Protein AF-A0A2T2VRP1-F1 (afdb_monomer_lite)

Secondary structure (DSSP, 8-state):
-HHHHHHHHHHTPPP-GGGS-HHHHHHHHHHHH--SHHHHHHHHHHHHHHHHHTHHHHHTT-SS--GGG--TTHHHHHHHHHTT--GGGHHHHHHHHHHHHHHHHHHH--

pLDDT: mean 93.07, std 5.81, range [59.25, 98.25]

Structure (mmCIF, N/CA/C/O backbone):
data_AF-A0A2T2VRP1-F1
#
_entry.id   AF-A0A2T2VRP1-F1
#
loop_
_atom_site.group_PDB
_atom_site.id
_atom_site.type_symbol
_atom_site.label_atom_id
_atom_site.label_alt_id
_atom_site.labe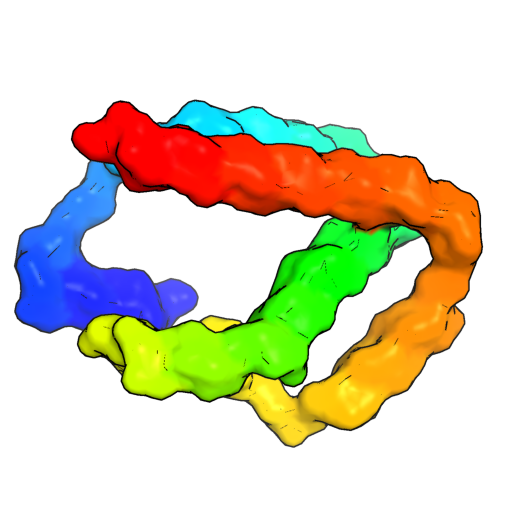l_comp_id
_atom_site.label_asym_id
_atom_site.label_entity_id
_atom_site.label_seq_id
_atom_site.pdbx_PDB_ins_code
_atom_site.Cartn_x
_atom_site.Cartn_y
_atom_site.Cartn_z
_atom_site.occupancy
_atom_site.B_iso_or_equiv
_atom_site.auth_seq_id
_atom_site.auth_comp_id
_atom_site.auth_asym_id
_atom_site.auth_atom_id
_atom_site.pdbx_PDB_model_num
ATOM 1 N N . HIS A 1 1 ? -14.165 -3.386 1.432 1.00 62.41 1 HIS A N 1
ATOM 2 C CA . HIS A 1 1 ? -15.330 -2.712 2.052 1.00 62.41 1 HIS A CA 1
ATOM 3 C C . HIS A 1 1 ? -15.927 -3.536 3.193 1.00 62.41 1 HIS A C 1
ATOM 5 O O . HIS A 1 1 ? -16.284 -2.929 4.189 1.00 62.41 1 HIS A O 1
ATOM 11 N N . ALA A 1 2 ? -15.973 -4.876 3.088 1.00 88.06 2 ALA A N 1
ATOM 12 C CA . ALA A 1 2 ? -16.477 -5.760 4.148 1.00 88.06 2 ALA A CA 1
ATOM 13 C C . ALA A 1 2 ? -15.807 -5.537 5.520 1.00 88.06 2 ALA A C 1
ATOM 15 O O . ALA A 1 2 ? -16.524 -5.249 6.468 1.00 88.06 2 ALA A O 1
ATOM 16 N N . ASP A 1 3 ? -14.468 -5.544 5.595 1.00 91.50 3 ASP A N 1
ATOM 17 C CA . ASP A 1 3 ? -13.741 -5.346 6.867 1.00 91.50 3 ASP A CA 1
ATOM 18 C C . ASP A 1 3 ? -14.100 -4.029 7.569 1.00 91.50 3 ASP A C 1
ATOM 20 O O . ASP A 1 3 ? -14.317 -3.987 8.771 1.00 91.50 3 ASP A O 1
ATOM 24 N N . MET A 1 4 ? -14.202 -2.929 6.818 1.00 90.19 4 MET A N 1
ATOM 25 C CA . MET A 1 4 ? -14.529 -1.633 7.419 1.00 90.19 4 MET A CA 1
ATOM 26 C C . MET A 1 4 ? -15.975 -1.588 7.930 1.00 90.19 4 MET A C 1
ATOM 28 O O . MET A 1 4 ? -16.217 -1.050 9.003 1.00 90.19 4 MET A O 1
ATOM 32 N N . ILE A 1 5 ? -16.930 -2.166 7.185 1.00 92.50 5 ILE A N 1
ATOM 33 C CA . ILE A 1 5 ? -18.334 -2.256 7.627 1.00 92.50 5 ILE A CA 1
ATOM 34 C C . ILE A 1 5 ? -18.448 -3.104 8.897 1.00 92.50 5 ILE A C 1
ATOM 36 O O . ILE A 1 5 ? -19.191 -2.748 9.809 1.00 92.50 5 ILE A O 1
ATOM 40 N N . GLU A 1 6 ? -17.734 -4.228 8.948 1.00 94.62 6 GLU A N 1
ATOM 41 C CA . GLU A 1 6 ? -17.687 -5.100 10.121 1.00 94.62 6 GLU A CA 1
ATOM 42 C C . GLU A 1 6 ? -17.227 -4.321 11.355 1.00 94.62 6 GLU A C 1
ATOM 44 O O . GLU A 1 6 ? -17.942 -4.294 12.355 1.00 94.62 6 GLU A O 1
ATOM 49 N N . LEU A 1 7 ? -16.100 -3.609 11.250 1.00 92.62 7 LEU A N 1
ATOM 50 C CA . LEU A 1 7 ? -15.560 -2.817 12.354 1.00 92.62 7 LEU A CA 1
ATOM 51 C C . LEU A 1 7 ? -16.500 -1.678 12.776 1.00 92.62 7 LEU A C 1
ATOM 53 O O . LEU A 1 7 ? -16.660 -1.414 13.966 1.00 92.62 7 LEU A O 1
ATOM 57 N N . GLU A 1 8 ? -17.155 -1.010 11.827 1.00 93.06 8 GLU A N 1
ATOM 58 C CA . GLU A 1 8 ? -18.153 0.024 12.133 1.00 93.06 8 GLU A CA 1
ATOM 59 C C . GLU A 1 8 ? -19.317 -0.516 12.949 1.00 93.06 8 GLU A C 1
ATOM 61 O O . GLU A 1 8 ? -19.711 0.092 13.944 1.00 93.06 8 GLU A O 1
ATOM 66 N N . HIS A 1 9 ? -19.857 -1.663 12.544 1.00 93.69 9 HIS A N 1
ATOM 67 C CA . HIS A 1 9 ? -20.982 -2.273 13.232 1.00 93.69 9 HIS A CA 1
ATOM 68 C C . HIS A 1 9 ? -20.578 -2.835 14.601 1.00 93.69 9 HIS A C 1
ATOM 70 O O . HIS A 1 9 ? -21.291 -2.627 15.580 1.00 93.69 9 HIS A O 1
ATOM 76 N N . GLU A 1 10 ? -19.448 -3.538 14.682 1.00 94.81 10 GLU A N 1
ATOM 77 C CA . GLU A 1 10 ? -18.993 -4.200 15.907 1.00 94.81 10 GLU A CA 1
ATOM 78 C C . GLU A 1 10 ? -18.577 -3.203 16.993 1.00 94.81 10 GLU A C 1
ATOM 80 O O . GLU A 1 10 ? -18.925 -3.379 18.161 1.00 94.81 10 GLU A O 1
ATOM 85 N N . TYR A 1 11 ? -17.890 -2.125 16.609 1.00 93.31 11 TYR A N 1
ATOM 86 C CA . TYR A 1 11 ? -17.335 -1.152 17.551 1.00 93.31 11 TYR A CA 1
ATOM 87 C C . TYR A 1 11 ? -18.117 0.168 17.599 1.00 93.31 11 TYR A C 1
ATOM 89 O O . TYR A 1 11 ? -17.721 1.092 18.308 1.00 93.31 11 TYR A O 1
ATOM 97 N N . GLY A 1 12 ? -19.227 0.282 16.860 1.00 92.88 12 GLY A N 1
ATOM 98 C CA . GLY A 1 12 ? -20.031 1.506 16.793 1.00 92.88 12 GLY A CA 1
ATOM 99 C C . GLY A 1 12 ? -19.266 2.698 16.209 1.00 92.88 12 GLY A C 1
ATOM 100 O O . GLY A 1 12 ? -19.540 3.844 16.571 1.00 92.88 12 GLY A O 1
ATOM 101 N N . ILE A 1 13 ? -18.282 2.439 15.343 1.00 90.50 13 ILE A N 1
ATOM 102 C CA . ILE A 1 13 ? -17.448 3.479 14.735 1.00 90.50 13 ILE A CA 1
ATOM 103 C C . ILE A 1 13 ? -18.274 4.207 13.679 1.00 90.50 13 ILE A C 1
ATOM 105 O O . ILE A 1 13 ? -18.907 3.595 12.820 1.00 90.50 13 ILE A O 1
ATOM 109 N N . ARG A 1 14 ? -18.233 5.538 13.709 1.00 89.12 14 ARG A N 1
ATOM 110 C CA . ARG A 1 14 ? -18.776 6.377 12.644 1.00 89.12 14 ARG A CA 1
ATOM 111 C C . ARG A 1 14 ? -17.621 6.907 11.808 1.00 89.12 14 ARG A C 1
ATOM 113 O O . ARG A 1 14 ? -16.749 7.582 12.345 1.00 89.12 14 ARG A O 1
ATOM 120 N N . ARG A 1 15 ? -17.633 6.634 10.500 1.00 82.69 15 ARG A N 1
ATOM 121 C CA . ARG A 1 15 ? -16.661 7.247 9.588 1.00 82.69 15 ARG A CA 1
ATOM 122 C C . ARG A 1 15 ? -16.847 8.757 9.555 1.00 82.69 15 ARG A C 1
ATOM 124 O O . ARG A 1 15 ? -17.964 9.244 9.374 1.00 82.69 15 ARG A O 1
ATOM 131 N N . ASP A 1 16 ? -15.735 9.456 9.673 1.00 85.00 16 ASP A N 1
ATOM 132 C CA . ASP A 1 16 ? -15.641 10.899 9.549 1.00 85.00 16 ASP A CA 1
ATOM 133 C C . ASP A 1 16 ? -14.335 11.206 8.811 1.00 85.00 16 ASP A C 1
ATOM 135 O O . ASP A 1 16 ? -13.289 10.647 9.138 1.00 85.00 16 ASP A O 1
ATOM 139 N N . GLU A 1 17 ? -14.402 12.048 7.783 1.00 82.31 17 GLU A N 1
ATOM 140 C CA . GLU A 1 17 ? -13.231 12.441 6.993 1.00 82.31 17 GLU A CA 1
ATOM 141 C C . GLU A 1 17 ? -12.196 13.195 7.836 1.00 82.31 17 GLU A C 1
ATOM 143 O O . GLU A 1 17 ? -11.011 13.152 7.521 1.00 82.31 17 GLU A O 1
ATOM 148 N N . SER A 1 18 ? -12.613 13.817 8.945 1.00 84.88 18 SER A N 1
ATOM 149 C CA . SER A 1 18 ? -11.700 14.452 9.902 1.00 84.88 18 SER A CA 1
ATOM 150 C C . SER A 1 18 ? -10.809 13.466 10.664 1.00 84.88 18 SER A C 1
ATOM 152 O O . SER A 1 18 ? -9.826 13.898 11.257 1.00 84.88 18 SER A O 1
ATOM 154 N N . LEU A 1 19 ? -11.114 12.163 10.625 1.00 85.12 19 LEU A N 1
ATOM 155 C CA . LEU A 1 19 ? -10.280 11.097 11.197 1.00 85.12 19 LEU A CA 1
ATOM 156 C C . LEU A 1 19 ? -9.197 10.605 10.225 1.00 85.12 19 LEU A C 1
ATOM 158 O O . LEU A 1 19 ? -8.447 9.691 10.555 1.00 85.12 19 LEU A O 1
ATOM 162 N N . LEU A 1 20 ? -9.148 11.127 8.995 1.00 90.06 20 LEU A N 1
ATOM 163 C CA . LEU A 1 20 ? -8.124 10.743 8.032 1.00 90.06 20 LEU A CA 1
ATOM 164 C C . LEU A 1 20 ? -6.876 11.601 8.225 1.00 90.06 20 LEU A C 1
ATOM 166 O O . LEU A 1 20 ? -6.924 12.826 8.110 1.00 90.06 20 LEU A O 1
ATOM 170 N N . CYS A 1 21 ? -5.737 10.941 8.427 1.00 94.44 21 CYS A N 1
ATOM 171 C CA . CYS A 1 21 ? -4.438 11.597 8.418 1.00 94.44 21 CYS A CA 1
ATOM 172 C C . CYS A 1 21 ? -4.221 12.330 7.080 1.00 94.44 21 CYS A C 1
ATOM 174 O O . CYS A 1 21 ? -4.570 11.814 6.010 1.00 94.44 21 CYS A O 1
ATOM 176 N N . LYS A 1 22 ? -3.600 13.514 7.115 1.00 95.31 22 LYS A N 1
ATOM 177 C CA . LYS A 1 22 ? -3.379 14.357 5.928 1.00 95.31 22 LYS A CA 1
ATOM 178 C C . LYS A 1 22 ? -2.660 13.594 4.812 1.00 95.31 22 LYS A C 1
ATOM 180 O O . LYS A 1 22 ? -3.017 13.727 3.639 1.00 95.31 22 LYS A O 1
ATOM 185 N N . VAL A 1 23 ? -1.691 12.754 5.171 1.00 97.50 23 VAL A N 1
ATOM 186 C CA . VAL A 1 23 ? -0.930 11.935 4.220 1.00 97.50 23 VAL A CA 1
ATOM 187 C C . VAL A 1 23 ? -1.802 10.986 3.392 1.00 97.50 23 VAL A C 1
ATOM 189 O O . VAL A 1 23 ? -1.410 10.624 2.286 1.00 97.50 23 VAL A O 1
ATOM 192 N N . VAL A 1 24 ? -2.996 10.607 3.862 1.00 96.00 24 VAL A N 1
ATOM 193 C CA . VAL A 1 24 ? -3.941 9.801 3.070 1.00 96.00 24 VAL A CA 1
ATOM 194 C C . VAL A 1 24 ? -4.398 10.573 1.830 1.00 96.00 24 VAL A C 1
ATOM 196 O O . VAL A 1 24 ? -4.392 10.011 0.732 1.00 96.00 24 VAL A O 1
ATOM 199 N N . SER A 1 25 ? -4.742 11.857 1.983 1.00 95.94 25 SER A N 1
ATOM 200 C CA . SER A 1 25 ? -5.093 12.724 0.850 1.00 95.94 25 SER A CA 1
ATOM 201 C C . SER A 1 25 ? -3.881 12.953 -0.044 1.00 95.94 25 SER A C 1
ATOM 203 O O . SER A 1 25 ? -3.970 12.727 -1.246 1.00 95.94 25 SER A O 1
ATOM 205 N N . ASP A 1 26 ? -2.732 13.303 0.544 1.00 97.81 26 ASP A N 1
ATOM 206 C CA . ASP A 1 26 ? -1.509 13.585 -0.217 1.00 97.81 26 ASP A CA 1
ATOM 207 C C . ASP A 1 26 ? -1.077 12.378 -1.067 1.00 97.81 26 ASP A C 1
ATOM 209 O O . ASP A 1 26 ? -0.671 12.528 -2.219 1.00 97.81 26 ASP A O 1
ATOM 213 N N . TYR A 1 27 ? -1.181 11.167 -0.513 1.00 98.19 27 TYR A N 1
ATOM 214 C CA . TYR A 1 27 ? -0.852 9.938 -1.226 1.00 98.19 27 TYR A CA 1
ATOM 215 C C . TYR A 1 27 ? -1.859 9.625 -2.335 1.00 98.19 27 TYR A C 1
ATOM 217 O O . TYR A 1 27 ? -1.468 9.204 -3.424 1.00 98.19 27 TYR A O 1
ATOM 225 N N . THR A 1 28 ? -3.149 9.850 -2.074 1.00 97.00 28 THR A N 1
ATOM 226 C CA . THR A 1 28 ? -4.204 9.654 -3.074 1.00 97.00 28 THR A CA 1
ATOM 227 C C . THR A 1 28 ? -4.000 10.601 -4.251 1.00 97.00 28 THR A C 1
ATOM 229 O O . THR A 1 28 ? -3.960 10.146 -5.391 1.00 97.00 28 THR A O 1
ATOM 232 N N . ASP A 1 29 ? -3.786 11.890 -3.985 1.00 97.88 29 ASP A N 1
ATOM 233 C CA . ASP A 1 29 ? -3.537 12.900 -5.016 1.00 97.88 29 ASP A CA 1
ATOM 234 C C . ASP A 1 29 ? -2.292 12.567 -5.843 1.00 97.88 29 ASP A C 1
ATOM 236 O O . ASP A 1 29 ? -2.312 12.679 -7.067 1.00 97.88 29 ASP A O 1
ATOM 240 N N . TYR A 1 30 ? -1.228 12.102 -5.184 1.00 98.00 30 TYR A N 1
ATOM 241 C CA . TYR A 1 30 ? 0.007 11.694 -5.844 1.00 98.00 30 TYR A CA 1
ATOM 242 C C . TYR A 1 30 ? -0.210 10.508 -6.799 1.00 98.00 30 TYR A C 1
ATOM 244 O O . TYR A 1 30 ? 0.166 10.581 -7.967 1.00 98.00 30 TYR A O 1
ATOM 252 N N . VAL A 1 31 ? -0.887 9.444 -6.350 1.00 97.44 31 VAL A N 1
ATOM 253 C CA . VAL A 1 31 ? -1.194 8.276 -7.200 1.00 97.44 31 VAL A CA 1
ATOM 254 C C . VAL A 1 31 ? -2.127 8.648 -8.356 1.00 97.44 31 VAL A C 1
ATOM 256 O O . VAL A 1 31 ? -1.968 8.141 -9.462 1.00 97.44 31 VAL A O 1
ATOM 259 N N . MET A 1 32 ? -3.082 9.553 -8.134 1.00 97.56 32 MET A N 1
ATOM 260 C CA . MET A 1 32 ? -4.014 10.008 -9.173 1.00 97.56 32 MET A CA 1
ATOM 261 C C . MET A 1 32 ? -3.346 10.845 -10.276 1.00 97.56 32 MET A C 1
ATOM 263 O O . MET A 1 32 ? -3.949 11.037 -11.332 1.00 97.56 32 MET A O 1
ATOM 267 N N . GLN A 1 33 ? -2.127 11.343 -10.052 1.00 97.06 33 GLN A N 1
ATOM 268 C CA . GLN A 1 33 ? -1.353 12.099 -11.041 1.00 97.06 33 GLN A CA 1
ATOM 269 C C . GLN A 1 33 ? -0.412 11.224 -11.884 1.00 97.06 33 GLN A C 1
ATOM 271 O O . GLN A 1 33 ? 0.010 11.680 -12.948 1.00 97.06 33 GLN A O 1
ATOM 276 N N . MET A 1 34 ? -0.128 9.985 -11.465 1.00 96.94 34 MET A N 1
ATOM 277 C CA . MET A 1 34 ? 0.724 9.043 -12.206 1.00 96.94 34 MET A CA 1
ATOM 278 C C . MET A 1 34 ? 0.180 8.759 -13.604 1.00 96.94 34 MET A C 1
ATOM 280 O O . MET A 1 34 ? -1.034 8.702 -13.820 1.00 96.94 34 MET A O 1
ATOM 284 N N . GLN A 1 35 ? 1.086 8.553 -14.553 1.00 95.88 35 GLN A N 1
ATOM 285 C CA . GLN A 1 35 ? 0.756 8.300 -15.957 1.00 95.88 35 GLN A CA 1
ATOM 286 C C . GLN A 1 35 ? 1.414 7.021 -16.473 1.00 95.88 35 GLN A C 1
ATOM 288 O O . GLN A 1 35 ? 0.844 6.341 -17.332 1.00 95.88 35 GLN A O 1
ATOM 293 N N . ASP A 1 36 ? 2.581 6.674 -15.935 1.00 96.00 36 ASP A N 1
ATOM 294 C CA . ASP A 1 36 ? 3.395 5.582 -16.433 1.00 96.00 36 ASP A CA 1
ATOM 295 C C . ASP A 1 36 ? 3.104 4.283 -15.681 1.00 96.00 36 ASP A C 1
ATOM 297 O O . ASP A 1 36 ? 2.859 4.230 -14.472 1.00 96.00 36 ASP A O 1
ATOM 301 N N . LYS A 1 37 ? 3.139 3.173 -16.417 1.00 95.06 37 LYS A N 1
ATOM 302 C CA . LYS A 1 37 ? 2.838 1.842 -15.880 1.00 95.06 37 LYS A CA 1
ATOM 303 C C . LYS A 1 37 ? 3.806 1.460 -14.755 1.00 95.06 37 LYS A C 1
ATOM 305 O O . LYS A 1 37 ? 3.413 0.797 -13.795 1.00 95.06 37 LYS A O 1
ATOM 310 N N . GLU A 1 38 ? 5.065 1.842 -14.902 1.00 96.00 38 GLU A N 1
ATOM 311 C CA . GLU A 1 38 ? 6.161 1.601 -13.973 1.00 96.00 38 GLU A CA 1
ATOM 312 C C . GLU A 1 38 ? 5.915 2.304 -12.631 1.00 96.00 38 GLU A C 1
ATOM 314 O O . GLU A 1 38 ? 6.220 1.734 -11.580 1.00 96.00 38 GLU A O 1
ATOM 319 N N . GLU A 1 39 ? 5.276 3.478 -12.634 1.00 96.44 39 GLU A N 1
ATOM 320 C CA . GLU A 1 39 ? 4.889 4.172 -11.403 1.00 96.44 39 GLU A CA 1
ATOM 321 C C . GLU A 1 39 ? 3.869 3.329 -10.630 1.00 96.44 39 GLU A C 1
ATOM 323 O O . GLU A 1 39 ? 4.112 2.907 -9.497 1.00 96.44 39 GLU A O 1
ATOM 328 N N . PHE A 1 40 ? 2.774 2.936 -11.284 1.00 96.75 40 PHE A N 1
ATOM 329 C CA . PHE A 1 40 ? 1.745 2.103 -10.657 1.00 96.75 40 PHE A CA 1
ATOM 330 C C . PHE A 1 40 ? 2.281 0.749 -10.180 1.00 96.75 40 PHE A C 1
ATOM 332 O O . PHE A 1 40 ? 1.936 0.288 -9.086 1.00 96.75 40 PHE A O 1
ATOM 339 N N . LEU A 1 41 ? 3.140 0.098 -10.971 1.00 96.94 41 LEU A N 1
ATOM 340 C CA . LEU A 1 41 ? 3.741 -1.181 -10.593 1.00 96.94 41 LEU A CA 1
ATOM 341 C C . LEU A 1 41 ? 4.607 -1.063 -9.334 1.00 96.94 41 LEU A C 1
ATOM 343 O O . LEU A 1 41 ? 4.614 -1.993 -8.524 1.00 96.94 41 LEU A O 1
ATOM 347 N N . SER A 1 42 ? 5.283 0.070 -9.133 1.00 97.50 42 SER A N 1
ATOM 348 C CA . SER A 1 42 ? 6.098 0.327 -7.940 1.00 97.50 42 SER A CA 1
ATOM 349 C C . SER A 1 42 ? 5.237 0.348 -6.677 1.00 97.50 42 SER A C 1
ATOM 351 O O . SER A 1 42 ? 5.569 -0.286 -5.673 1.00 97.50 42 SER A O 1
ATOM 353 N N . HIS A 1 43 ? 4.071 0.988 -6.747 1.00 97.56 43 HIS A N 1
ATOM 354 C CA . HIS A 1 43 ? 3.129 1.085 -5.631 1.00 97.56 43 HIS A CA 1
ATOM 355 C C . HIS A 1 43 ? 2.411 -0.241 -5.361 1.00 97.56 43 HIS A C 1
ATOM 357 O O . HIS A 1 43 ? 2.279 -0.653 -4.206 1.00 97.56 43 HIS A O 1
ATOM 363 N N . ILE A 1 44 ? 2.013 -0.959 -6.417 1.00 95.81 44 ILE A N 1
ATOM 364 C CA . ILE A 1 44 ? 1.472 -2.324 -6.321 1.00 95.81 44 ILE A CA 1
ATOM 365 C C . ILE A 1 44 ? 2.479 -3.241 -5.628 1.00 95.81 44 ILE A C 1
ATOM 367 O O . ILE A 1 44 ? 2.100 -3.997 -4.731 1.00 95.81 44 ILE A O 1
ATOM 371 N N . TYR A 1 45 ? 3.754 -3.164 -6.018 1.00 95.38 45 TYR A N 1
ATOM 372 C CA . TYR A 1 45 ? 4.817 -3.933 -5.388 1.00 95.38 45 TYR A CA 1
ATOM 373 C C . TYR A 1 45 ? 4.909 -3.612 -3.896 1.00 95.38 45 TYR A C 1
ATOM 375 O O . TYR A 1 45 ? 4.712 -4.513 -3.085 1.00 95.38 45 TYR A O 1
ATOM 383 N N . VAL A 1 46 ? 5.135 -2.351 -3.518 1.00 95.06 46 VAL A N 1
ATOM 384 C CA . VAL A 1 46 ? 5.341 -1.969 -2.111 1.00 95.06 46 VAL A CA 1
ATOM 385 C C . VAL A 1 46 ? 4.137 -2.333 -1.237 1.00 95.06 46 VAL A C 1
ATOM 387 O O . VAL A 1 46 ? 4.305 -2.977 -0.200 1.00 95.06 46 VAL A O 1
ATOM 390 N N . ARG A 1 47 ? 2.916 -1.975 -1.657 1.00 94.62 47 ARG A N 1
ATOM 391 C CA . ARG A 1 47 ? 1.697 -2.189 -0.860 1.00 94.62 47 ARG A CA 1
ATOM 392 C C . ARG A 1 47 ? 1.341 -3.671 -0.766 1.00 94.62 47 ARG A C 1
ATOM 394 O O . ARG A 1 47 ? 1.323 -4.235 0.327 1.00 94.62 47 ARG A O 1
ATOM 401 N N . HIS A 1 48 ? 1.137 -4.331 -1.903 1.00 93.62 48 HIS A N 1
ATOM 402 C CA . HIS A 1 48 ? 0.600 -5.690 -1.903 1.00 93.62 48 HIS A CA 1
ATOM 403 C C . HIS A 1 48 ? 1.635 -6.751 -1.541 1.00 93.62 48 HIS A C 1
ATOM 405 O O . HIS A 1 48 ? 1.265 -7.804 -1.022 1.00 93.62 48 HIS A O 1
ATOM 411 N N . PHE A 1 49 ? 2.937 -6.510 -1.743 1.00 93.25 49 PHE A N 1
ATOM 412 C CA . PHE A 1 49 ? 3.936 -7.423 -1.179 1.00 93.25 49 PHE A CA 1
ATOM 413 C C . PHE A 1 49 ? 3.976 -7.294 0.338 1.00 93.25 49 PHE A C 1
ATOM 415 O O . PHE A 1 49 ? 4.107 -8.320 1.004 1.00 93.25 49 PHE A O 1
ATOM 422 N N . GLY A 1 50 ? 3.799 -6.088 0.884 1.00 91.00 50 GLY A N 1
ATOM 423 C CA . GLY A 1 50 ? 3.586 -5.885 2.316 1.00 91.00 50 GLY A CA 1
ATOM 424 C C . GLY A 1 50 ? 2.426 -6.733 2.839 1.00 91.00 50 GLY A C 1
ATOM 425 O O . GLY A 1 50 ? 2.622 -7.550 3.742 1.00 91.00 50 GLY A O 1
ATOM 426 N N . ASP A 1 51 ? 1.258 -6.640 2.203 1.00 92.75 51 ASP A N 1
ATOM 427 C CA . ASP A 1 51 ? 0.066 -7.415 2.575 1.00 92.75 51 ASP A CA 1
ATOM 428 C C . ASP A 1 51 ? 0.305 -8.932 2.468 1.00 92.75 51 ASP A C 1
ATOM 430 O O . ASP A 1 51 ? -0.000 -9.698 3.382 1.00 92.75 51 ASP A O 1
ATOM 434 N N . MET A 1 52 ? 0.937 -9.392 1.388 1.00 93.25 52 MET A N 1
ATOM 435 C CA . MET A 1 52 ? 1.185 -10.818 1.159 1.00 93.25 52 MET A CA 1
ATOM 436 C C . MET A 1 52 ? 2.355 -11.412 1.968 1.00 93.25 52 MET A C 1
ATOM 438 O O . MET A 1 52 ? 2.544 -12.634 1.953 1.00 93.25 52 MET A O 1
ATOM 442 N N . TYR A 1 53 ? 3.217 -10.604 2.591 1.00 88.12 53 TYR A N 1
ATOM 443 C CA . TYR A 1 53 ? 4.322 -11.081 3.440 1.00 88.12 53 TYR A CA 1
ATOM 444 C C . TYR A 1 53 ? 4.063 -10.817 4.923 1.00 88.12 53 TYR A C 1
ATOM 446 O O . TYR A 1 53 ? 4.125 -11.744 5.729 1.00 88.12 53 TYR A O 1
ATOM 454 N N . GLY A 1 54 ? 3.778 -9.567 5.280 1.00 84.12 54 GLY A N 1
ATOM 455 C CA . GLY A 1 54 ? 3.525 -9.135 6.652 1.00 84.12 54 GLY A CA 1
ATOM 456 C C . GLY A 1 54 ? 2.055 -9.216 7.058 1.00 84.12 54 GLY A C 1
ATOM 457 O O . GLY A 1 54 ? 1.764 -9.401 8.241 1.00 84.12 54 GLY A O 1
ATOM 458 N N . GLY A 1 55 ? 1.123 -9.153 6.102 1.00 86.56 55 GLY A N 1
ATOM 459 C CA . GLY A 1 55 ? -0.313 -9.121 6.391 1.00 86.56 55 GLY A CA 1
ATOM 460 C C . GLY A 1 55 ? -0.816 -10.346 7.149 1.00 86.56 55 GLY A C 1
ATOM 461 O O . GLY A 1 55 ? -1.678 -10.210 8.001 1.00 86.56 55 GLY A O 1
ATOM 462 N N . GLN A 1 56 ? -0.205 -11.523 6.982 1.00 84.56 56 GLN A N 1
ATOM 463 C CA . GLN A 1 56 ? -0.566 -12.716 7.769 1.00 84.56 56 GLN A CA 1
ATOM 464 C C . GLN A 1 56 ? -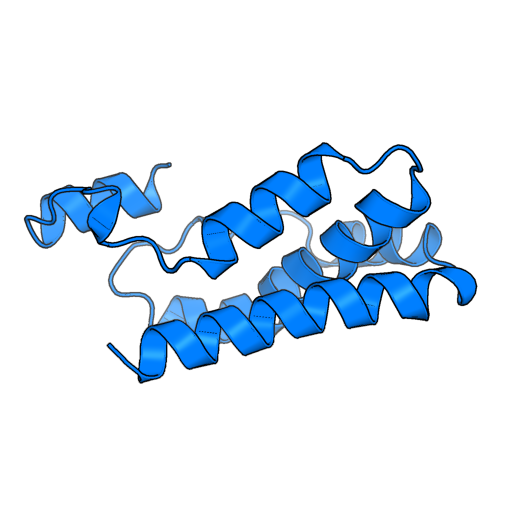0.225 -12.594 9.264 1.00 84.56 56 GLN A C 1
ATOM 466 O O . GLN A 1 56 ? -0.860 -13.229 10.106 1.00 84.56 56 GLN A O 1
ATOM 471 N N . ILE A 1 57 ? 0.774 -11.779 9.616 1.00 88.81 57 ILE A N 1
ATOM 472 C CA . ILE A 1 57 ? 1.091 -11.459 11.014 1.00 88.81 57 ILE A CA 1
ATOM 473 C C . ILE A 1 57 ? 0.084 -10.434 11.542 1.00 88.81 57 ILE A C 1
ATOM 475 O O . ILE A 1 57 ? -0.421 -10.600 12.653 1.00 88.81 57 ILE A O 1
ATOM 479 N N . ILE A 1 58 ? -0.234 -9.413 10.740 1.00 89.75 58 ILE A N 1
ATOM 480 C CA . ILE A 1 58 ? -1.180 -8.348 11.103 1.00 89.75 58 ILE A CA 1
ATOM 481 C C . ILE A 1 58 ? -2.598 -8.907 11.257 1.00 89.75 58 ILE A C 1
ATOM 483 O O . ILE A 1 58 ? -3.251 -8.622 12.255 1.00 89.75 58 ILE A O 1
ATOM 487 N N . ARG A 1 59 ? -3.038 -9.786 10.349 1.00 90.69 59 ARG A N 1
ATOM 488 C CA . ARG A 1 59 ? -4.344 -10.464 10.364 1.00 90.69 59 ARG A CA 1
ATOM 489 C C . ARG A 1 59 ? -4.649 -11.107 11.715 1.00 90.69 59 ARG A C 1
ATOM 491 O O . ARG A 1 59 ? -5.760 -10.991 12.205 1.00 90.69 59 ARG A O 1
ATOM 498 N N . LYS A 1 60 ? -3.658 -11.731 12.361 1.00 90.06 60 LYS A N 1
ATOM 499 C CA . LYS A 1 60 ? -3.826 -12.374 13.681 1.00 90.06 60 LYS A CA 1
ATOM 500 C C . LYS A 1 60 ? -4.123 -11.396 14.820 1.00 90.06 60 LYS A C 1
ATOM 502 O O . LYS A 1 60 ? -4.500 -11.833 15.901 1.00 90.06 60 LYS A O 1
ATOM 507 N N . ARG A 1 61 ? -3.862 -10.108 14.609 1.00 91.88 61 ARG A N 1
ATOM 508 C CA . ARG A 1 61 ? -4.075 -9.018 15.568 1.00 91.88 61 ARG A CA 1
ATOM 509 C C . ARG A 1 61 ? -5.142 -8.034 15.088 1.00 91.88 61 ARG A C 1
ATOM 511 O O . ARG A 1 61 ? -5.361 -7.032 15.758 1.00 91.88 61 ARG A O 1
ATOM 518 N N . ASN A 1 62 ? -5.757 -8.290 13.933 1.00 91.31 62 ASN A N 1
ATOM 519 C CA . ASN A 1 62 ? -6.819 -7.450 13.411 1.00 91.31 62 ASN A CA 1
ATOM 520 C C . ASN A 1 62 ? -8.074 -7.659 14.283 1.00 91.31 62 ASN A C 1
ATOM 522 O O . ASN A 1 62 ? -8.420 -8.813 14.539 1.00 91.31 62 ASN A O 1
ATOM 526 N N . PRO A 1 63 ? -8.723 -6.587 14.772 1.00 92.12 63 PRO A N 1
ATOM 527 C CA . PRO A 1 63 ? -9.958 -6.695 15.548 1.00 92.12 63 PRO A CA 1
ATOM 528 C C . PRO A 1 63 ? -11.162 -7.224 14.753 1.00 92.12 63 PRO A C 1
ATOM 530 O O . PRO A 1 63 ? -12.145 -7.597 15.381 1.00 92.12 63 PRO A O 1
ATOM 533 N N . GLY A 1 64 ? -11.091 -7.257 13.417 1.00 92.56 64 GLY A N 1
ATOM 534 C CA . GLY A 1 64 ? -12.120 -7.828 12.542 1.00 92.56 64 GLY A CA 1
ATOM 535 C C . GLY A 1 64 ? -11.635 -9.046 11.750 1.00 92.56 64 GLY A C 1
ATOM 536 O O . GLY A 1 64 ? -10.534 -9.568 11.946 1.00 92.56 64 GLY A O 1
ATOM 537 N N . SER A 1 65 ? -12.450 -9.482 10.794 1.00 92.88 65 SER A N 1
ATOM 538 C CA . SER A 1 65 ? -12.213 -10.643 9.932 1.00 92.88 65 SER A CA 1
ATOM 539 C C . SER A 1 65 ? -10.983 -10.516 9.030 1.00 92.88 65 SER A C 1
ATOM 541 O O . SER A 1 65 ? -10.419 -11.539 8.636 1.00 92.88 65 SER A O 1
ATOM 543 N N . GLY A 1 66 ? -10.528 -9.296 8.726 1.00 92.81 66 GLY A N 1
ATOM 544 C CA . GLY A 1 66 ? -9.251 -9.013 8.065 1.00 92.81 66 GLY A CA 1
ATOM 545 C C . GLY A 1 66 ? -9.140 -9.519 6.625 1.00 92.81 66 GLY A C 1
ATOM 546 O O . GLY A 1 66 ? -8.034 -9.820 6.173 1.00 92.81 66 GLY A O 1
ATOM 547 N N . HIS A 1 67 ? -10.259 -9.641 5.913 1.00 92.31 67 HIS A N 1
ATOM 548 C CA . HIS A 1 67 ? -10.353 -10.158 4.546 1.00 92.31 67 HIS A CA 1
ATOM 549 C C . HIS A 1 67 ? -9.445 -9.453 3.534 1.00 92.31 67 HIS A C 1
ATOM 551 O O . HIS A 1 67 ? -9.063 -10.059 2.538 1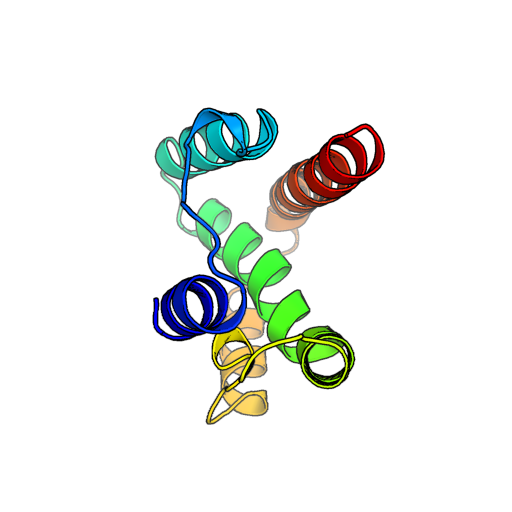.00 92.31 67 HIS A O 1
ATOM 557 N N . MET A 1 68 ? -9.017 -8.216 3.795 1.00 91.31 68 MET A N 1
ATOM 558 C CA . MET A 1 68 ? -7.985 -7.525 3.012 1.00 91.31 68 MET A CA 1
ATOM 559 C C . MET A 1 68 ? -6.662 -8.303 2.878 1.00 91.31 68 MET A C 1
ATOM 561 O O . MET A 1 68 ? -5.878 -8.013 1.978 1.00 91.31 68 MET A O 1
ATOM 565 N N . TYR A 1 69 ? -6.401 -9.274 3.760 1.00 92.81 69 TYR A N 1
ATOM 566 C CA . TYR A 1 69 ? -5.210 -10.126 3.733 1.00 92.81 69 TYR A CA 1
ATOM 567 C C . TYR A 1 69 ? -5.449 -11.509 3.108 1.00 92.81 69 TYR A C 1
ATOM 569 O O . TYR A 1 69 ? -4.532 -12.338 3.114 1.00 92.81 69 TYR A O 1
ATOM 577 N N . ASP A 1 70 ? -6.651 -11.781 2.598 1.00 91.19 70 ASP A N 1
ATOM 578 C CA . ASP A 1 70 ? -6.997 -13.059 1.981 1.00 91.19 70 ASP A CA 1
ATOM 579 C C . ASP A 1 70 ? -6.653 -13.022 0.487 1.00 91.19 70 ASP A C 1
ATOM 581 O O . ASP A 1 70 ? -7.219 -12.261 -0.295 1.00 91.19 70 ASP A O 1
ATOM 585 N N . PHE A 1 71 ? -5.692 -13.858 0.093 1.00 92.00 71 PHE A N 1
ATOM 586 C CA . PHE A 1 71 ? -5.211 -13.977 -1.282 1.00 92.00 71 PHE A CA 1
ATOM 587 C C . PHE A 1 71 ? -5.246 -15.446 -1.710 1.00 92.00 71 PHE A C 1
ATOM 589 O O . PHE A 1 71 ? -4.641 -16.288 -1.046 1.00 92.00 71 PHE A O 1
ATOM 596 N N . ASP A 1 72 ? -5.876 -15.743 -2.848 1.00 90.69 72 ASP A N 1
ATOM 597 C CA . ASP A 1 72 ? -6.033 -17.124 -3.330 1.00 90.69 72 ASP A CA 1
ATOM 598 C C . ASP A 1 72 ? -4.707 -17.763 -3.790 1.00 90.69 72 ASP A C 1
ATOM 600 O O . ASP A 1 72 ? -4.420 -18.915 -3.470 1.00 90.69 72 ASP A O 1
ATOM 604 N N . ASP A 1 73 ? -3.873 -17.019 -4.527 1.00 93.62 73 ASP A N 1
ATOM 605 C CA . ASP A 1 73 ? -2.603 -17.507 -5.093 1.00 93.62 73 ASP A CA 1
ATOM 606 C C . ASP A 1 73 ? -1.451 -16.529 -4.826 1.00 93.62 73 ASP A C 1
ATOM 608 O O . ASP A 1 73 ? -0.919 -15.861 -5.717 1.00 93.62 73 ASP A O 1
ATOM 612 N N . VAL A 1 74 ? -1.041 -16.442 -3.559 1.00 92.56 74 VAL A N 1
ATOM 613 C CA . VAL A 1 74 ? 0.067 -15.574 -3.124 1.00 92.56 74 VAL A CA 1
ATOM 614 C C . VAL A 1 74 ? 1.350 -15.829 -3.926 1.00 92.56 74 VAL A C 1
ATOM 616 O O . VAL A 1 74 ? 2.073 -14.892 -4.267 1.00 92.56 74 VAL A O 1
ATOM 619 N N . SER A 1 75 ? 1.663 -17.094 -4.219 1.00 93.19 75 SER A N 1
ATOM 620 C CA . SER A 1 75 ? 2.901 -17.469 -4.911 1.00 93.19 75 SER A CA 1
ATOM 621 C C . SER A 1 75 ? 2.895 -17.014 -6.372 1.00 93.19 75 SER A C 1
ATOM 623 O O . SER A 1 75 ? 3.854 -16.385 -6.840 1.00 93.19 75 SER A O 1
ATOM 625 N N . GLY A 1 76 ? 1.800 -17.273 -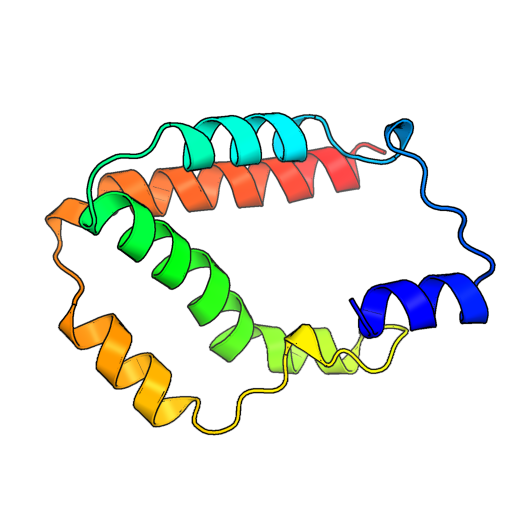7.089 1.00 96.19 76 GLY A N 1
ATOM 626 C CA . GLY A 1 76 ? 1.640 -16.853 -8.474 1.00 96.19 76 GLY A CA 1
ATOM 627 C C . GLY A 1 76 ? 1.532 -15.340 -8.612 1.00 96.19 76 GLY A C 1
ATOM 628 O O . GLY A 1 76 ? 2.162 -14.778 -9.508 1.00 96.1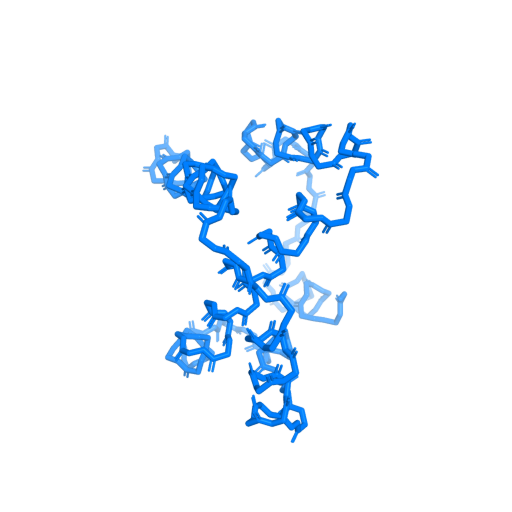9 76 GLY A O 1
ATOM 629 N N . LEU A 1 77 ? 0.834 -14.654 -7.701 1.00 95.00 77 LEU A N 1
ATOM 630 C CA . LEU A 1 77 ? 0.774 -13.188 -7.671 1.00 95.00 77 LEU A CA 1
ATOM 631 C C . LEU A 1 77 ? 2.166 -12.575 -7.484 1.00 95.00 77 LEU A C 1
ATOM 633 O O . LEU A 1 77 ? 2.570 -11.715 -8.269 1.00 95.00 77 LEU A O 1
ATOM 637 N N . LYS A 1 78 ? 2.946 -13.071 -6.515 1.00 93.56 78 LYS A N 1
ATOM 638 C CA . LYS A 1 78 ? 4.329 -12.617 -6.299 1.00 93.56 78 LYS A CA 1
ATOM 639 C C . LYS A 1 78 ? 5.203 -12.846 -7.526 1.00 93.56 78 LYS A C 1
ATOM 641 O O . LYS A 1 78 ? 5.968 -11.961 -7.898 1.00 93.56 78 LYS A O 1
ATOM 646 N N . THR A 1 79 ? 5.098 -14.016 -8.151 1.00 96.31 79 THR A N 1
ATOM 647 C CA . THR A 1 79 ? 5.876 -14.352 -9.352 1.00 96.31 79 THR A CA 1
ATOM 648 C C . THR A 1 79 ? 5.526 -13.433 -10.521 1.00 96.31 79 THR A C 1
ATOM 650 O O . THR A 1 79 ? 6.423 -12.871 -11.144 1.00 96.31 79 THR A O 1
ATOM 653 N N . LYS A 1 80 ? 4.230 -13.223 -10.782 1.00 95.31 80 LYS A N 1
ATOM 654 C CA . LYS A 1 80 ? 3.745 -12.361 -11.869 1.00 95.31 80 LYS A CA 1
ATOM 655 C C . LYS A 1 80 ? 4.196 -10.917 -11.694 1.00 95.31 80 LYS A C 1
ATOM 657 O O . LYS A 1 80 ? 4.714 -10.337 -12.639 1.00 95.31 80 LYS A O 1
ATOM 662 N N . VAL A 1 81 ? 4.026 -10.350 -10.498 1.00 94.31 81 VAL A N 1
ATOM 663 C CA . VAL A 1 81 ? 4.423 -8.960 -10.243 1.00 94.31 81 VAL A CA 1
ATOM 664 C C . VAL A 1 81 ? 5.936 -8.806 -10.332 1.00 94.31 81 VAL A C 1
ATOM 666 O O . VAL A 1 81 ? 6.386 -7.905 -11.025 1.00 94.31 81 VAL A O 1
ATOM 669 N N . ARG A 1 82 ? 6.724 -9.719 -9.741 1.00 94.38 82 ARG A N 1
ATOM 670 C CA . ARG A 1 82 ? 8.198 -9.684 -9.828 1.00 94.38 82 ARG A CA 1
ATOM 671 C C . ARG A 1 82 ? 8.722 -9.688 -11.257 1.00 94.38 82 ARG A C 1
ATOM 673 O O . ARG A 1 82 ? 9.686 -8.992 -11.535 1.00 94.38 82 ARG A O 1
ATOM 680 N N . ALA A 1 83 ? 8.089 -10.448 -12.148 1.00 97.06 83 ALA A N 1
ATOM 681 C CA . ALA A 1 83 ? 8.483 -10.506 -13.553 1.00 97.06 83 ALA A CA 1
ATOM 682 C C . ALA A 1 83 ? 8.250 -9.186 -14.315 1.00 97.06 83 ALA A C 1
ATOM 684 O O . ALA A 1 83 ? 8.764 -9.032 -15.418 1.00 97.06 83 ALA A O 1
ATOM 685 N N . MET A 1 84 ? 7.471 -8.254 -13.752 1.00 96.00 84 MET A N 1
ATOM 686 C CA . MET A 1 84 ? 7.210 -6.933 -14.329 1.00 96.00 84 MET A CA 1
ATOM 687 C C . MET A 1 84 ? 8.091 -5.825 -13.735 1.00 96.00 84 MET A C 1
ATOM 689 O O . MET A 1 84 ? 7.983 -4.692 -14.190 1.00 96.00 84 MET A O 1
ATOM 693 N N . LEU A 1 85 ? 8.912 -6.121 -12.720 1.00 95.31 85 LEU A N 1
ATOM 694 C CA . LEU A 1 85 ? 9.733 -5.117 -12.037 1.00 95.31 85 LEU A CA 1
ATOM 695 C C . LEU A 1 85 ? 11.054 -4.873 -12.772 1.00 95.31 85 LEU A C 1
ATOM 697 O O . LEU A 1 85 ? 11.629 -5.795 -13.354 1.00 95.31 85 LEU A O 1
ATOM 701 N N . SER A 1 86 ? 11.565 -3.650 -12.662 1.00 95.31 86 SER A N 1
ATOM 702 C CA . SER A 1 86 ? 12.913 -3.255 -13.078 1.00 95.31 86 SER A CA 1
ATOM 703 C C . SER A 1 86 ? 13.594 -2.417 -11.991 1.00 95.31 86 SER A C 1
ATOM 705 O O . SER A 1 86 ? 12.928 -1.856 -11.121 1.00 95.31 86 SER A O 1
ATOM 707 N N . ASP A 1 87 ? 14.925 -2.318 -12.037 1.00 93.75 87 ASP A N 1
ATOM 708 C CA . ASP A 1 87 ? 15.697 -1.540 -11.054 1.00 93.75 87 ASP A CA 1
ATOM 709 C C . ASP A 1 87 ? 15.408 -0.028 -11.133 1.00 93.75 87 ASP A C 1
ATOM 711 O O . ASP A 1 87 ? 15.510 0.676 -10.127 1.00 93.75 87 ASP A O 1
ATOM 715 N N . ASP A 1 88 ? 14.963 0.466 -12.292 1.00 95.06 88 ASP A N 1
ATOM 716 C CA . ASP A 1 88 ? 14.608 1.878 -12.505 1.00 95.06 88 ASP A CA 1
ATOM 717 C C . ASP A 1 88 ? 13.407 2.326 -11.651 1.00 95.06 88 ASP A C 1
ATOM 719 O O . ASP A 1 88 ? 13.229 3.511 -11.372 1.00 95.06 88 ASP A O 1
ATOM 723 N N . MET A 1 89 ? 12.610 1.372 -11.165 1.00 96.50 89 MET A N 1
ATOM 724 C CA . MET A 1 89 ? 11.452 1.607 -10.301 1.00 96.50 89 MET A CA 1
ATOM 725 C C . MET A 1 89 ? 11.827 1.906 -8.841 1.00 96.50 89 MET A C 1
ATOM 727 O O . MET A 1 89 ? 10.962 2.252 -8.035 1.00 96.50 89 MET A O 1
ATOM 731 N N . ALA A 1 90 ? 13.102 1.767 -8.461 1.00 96.75 90 ALA A N 1
ATOM 732 C CA . ALA A 1 90 ? 13.540 1.900 -7.071 1.00 96.75 90 ALA A CA 1
ATOM 733 C C . ALA A 1 90 ? 13.21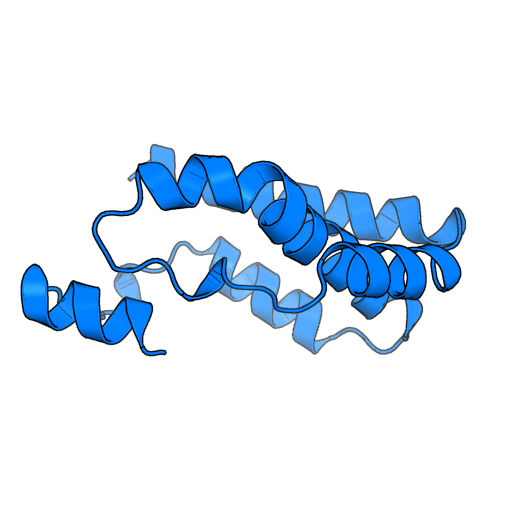3 3.274 -6.462 1.00 96.75 90 ALA A C 1
ATOM 735 O O . ALA A 1 90 ? 12.807 3.349 -5.301 1.00 96.75 90 ALA A O 1
ATOM 736 N N . SER A 1 91 ? 13.361 4.354 -7.236 1.00 97.56 91 SER A N 1
ATOM 737 C CA . SER A 1 91 ? 13.046 5.714 -6.780 1.00 97.56 91 SER A CA 1
ATOM 738 C C . SER A 1 91 ? 11.573 5.849 -6.393 1.00 97.56 91 SER A C 1
ATOM 740 O O . SER A 1 91 ? 11.261 6.355 -5.316 1.00 97.56 91 SER A O 1
ATOM 742 N N . GLU A 1 92 ? 10.679 5.316 -7.224 1.00 98.00 92 GLU A N 1
ATOM 743 C CA . GLU A 1 92 ? 9.237 5.399 -6.999 1.00 98.00 92 GLU A CA 1
ATOM 744 C C . GLU A 1 92 ? 8.775 4.458 -5.881 1.00 98.00 92 GLU A C 1
ATOM 746 O O . GLU A 1 92 ? 7.966 4.816 -5.025 1.00 98.00 92 GLU A O 1
ATOM 751 N N . ALA A 1 93 ? 9.371 3.268 -5.788 1.00 97.44 93 ALA A N 1
ATOM 752 C CA . ALA A 1 93 ? 9.140 2.375 -4.659 1.00 97.44 93 ALA A CA 1
ATOM 753 C C . ALA A 1 93 ? 9.530 3.038 -3.323 1.00 97.44 93 ALA A C 1
ATOM 755 O O . ALA A 1 93 ? 8.768 2.968 -2.355 1.00 97.44 93 ALA A O 1
ATOM 756 N N . ASN A 1 94 ? 10.677 3.726 -3.267 1.00 97.75 94 ASN A N 1
ATOM 757 C CA . ASN A 1 94 ? 11.086 4.492 -2.086 1.00 97.75 94 ASN A CA 1
ATOM 758 C C . ASN A 1 94 ? 10.084 5.604 -1.762 1.00 97.75 94 ASN A C 1
ATOM 760 O O . ASN A 1 94 ? 9.733 5.780 -0.595 1.00 97.75 94 ASN A O 1
ATOM 764 N N . ARG A 1 95 ? 9.551 6.287 -2.778 1.00 98.12 95 ARG A N 1
ATOM 765 C CA . ARG A 1 95 ? 8.508 7.298 -2.594 1.00 98.12 95 ARG A CA 1
ATOM 766 C C . ARG A 1 95 ? 7.236 6.711 -1.976 1.00 98.12 95 ARG A C 1
ATOM 768 O O . ARG A 1 95 ? 6.703 7.269 -1.018 1.00 98.12 95 ARG A O 1
ATOM 775 N N . CYS A 1 96 ? 6.790 5.540 -2.432 1.00 98.00 96 CYS A N 1
ATOM 776 C CA . CYS A 1 96 ? 5.683 4.819 -1.797 1.00 98.00 96 CYS A CA 1
ATOM 777 C C . CYS A 1 96 ? 5.981 4.452 -0.327 1.00 98.00 96 CYS A C 1
ATOM 779 O O . CYS A 1 96 ? 5.083 4.523 0.519 1.00 98.00 96 CYS A O 1
ATOM 781 N N . PHE A 1 97 ? 7.220 4.063 -0.002 1.00 97.44 97 PHE A N 1
ATOM 782 C CA . PHE A 1 97 ? 7.629 3.801 1.384 1.00 97.44 97 PHE A CA 1
ATOM 783 C C . PHE A 1 97 ? 7.594 5.063 2.252 1.00 97.44 97 PHE A C 1
ATOM 785 O O . PHE A 1 97 ? 7.162 4.982 3.400 1.00 97.44 97 PHE A O 1
ATOM 792 N N . GLU A 1 98 ? 7.987 6.225 1.724 1.00 98.19 98 GLU A N 1
ATOM 793 C CA . GLU A 1 98 ? 7.905 7.503 2.444 1.00 98.19 98 GLU A CA 1
ATOM 794 C C . GLU A 1 98 ? 6.466 7.825 2.864 1.00 98.19 98 GLU A C 1
ATOM 796 O O . GLU A 1 98 ? 6.238 8.162 4.026 1.00 98.19 98 GLU A O 1
ATOM 801 N N . PHE A 1 99 ? 5.488 7.640 1.969 1.00 98.25 99 PHE A N 1
ATOM 802 C CA . PHE A 1 99 ? 4.069 7.809 2.304 1.00 98.25 99 PHE A CA 1
ATOM 803 C C . PHE A 1 99 ? 3.610 6.841 3.400 1.00 98.25 99 PHE A C 1
ATOM 805 O O . PHE A 1 99 ? 2.903 7.242 4.323 1.00 98.25 99 PHE A O 1
ATOM 812 N N . ALA A 1 100 ? 4.031 5.573 3.341 1.00 95.94 100 ALA A N 1
ATOM 813 C CA . ALA A 1 100 ? 3.694 4.593 4.374 1.00 95.94 100 ALA A CA 1
ATOM 814 C C . ALA A 1 100 ? 4.302 4.960 5.740 1.00 95.94 100 ALA A C 1
ATOM 816 O O . ALA A 1 100 ? 3.624 4.875 6.761 1.00 95.94 100 ALA A O 1
ATOM 817 N N . ILE A 1 101 ? 5.562 5.403 5.765 1.00 96.50 101 ILE A N 1
ATOM 818 C CA . ILE A 1 101 ? 6.237 5.864 6.986 1.00 96.50 101 ILE A CA 1
ATOM 819 C C . ILE A 1 101 ? 5.531 7.095 7.555 1.00 96.50 101 ILE A C 1
ATOM 821 O O . ILE A 1 101 ? 5.316 7.173 8.763 1.00 96.50 101 ILE A O 1
ATOM 825 N N . GLN A 1 102 ? 5.174 8.053 6.700 1.00 97.81 102 GLN A N 1
ATOM 826 C CA . GLN A 1 102 ? 4.481 9.265 7.118 1.00 97.81 102 GLN A CA 1
ATOM 827 C C . GLN A 1 102 ? 3.088 8.951 7.683 1.00 97.81 102 GLN A C 1
ATOM 829 O O . GLN A 1 102 ? 2.731 9.512 8.712 1.00 97.81 102 GLN A O 1
ATOM 834 N N . LEU A 1 103 ? 2.357 7.990 7.105 1.00 96.75 103 LEU A N 1
ATOM 835 C CA . LEU A 1 103 ? 1.096 7.493 7.670 1.00 96.75 103 LEU A CA 1
ATOM 836 C C . LEU A 1 103 ? 1.266 6.959 9.089 1.00 96.75 103 LEU A C 1
ATOM 838 O O . LEU A 1 103 ? 0.520 7.357 9.975 1.00 96.75 103 LEU A O 1
ATOM 842 N N . PHE A 1 104 ? 2.265 6.111 9.335 1.00 94.44 104 PHE A N 1
ATOM 843 C CA . PHE A 1 104 ? 2.499 5.608 10.691 1.00 94.44 104 PHE A CA 1
ATOM 844 C C . PHE A 1 104 ? 2.906 6.709 11.673 1.00 94.44 104 PHE A C 1
ATOM 846 O O . PHE A 1 104 ? 2.529 6.637 12.835 1.00 94.44 104 PHE A O 1
ATOM 853 N N . LYS A 1 105 ? 3.640 7.732 11.223 1.00 96.19 105 LYS A N 1
ATOM 854 C CA . LYS A 1 105 ? 3.967 8.888 12.067 1.00 96.19 105 LYS A CA 1
ATOM 855 C C . LYS A 1 105 ? 2.738 9.721 12.400 1.00 96.19 105 LYS A C 1
ATOM 857 O O . LYS A 1 105 ? 2.633 10.180 13.526 1.00 96.19 105 LYS A O 1
ATOM 862 N N . GLU A 1 106 ? 1.855 9.970 11.440 1.00 95.94 106 GLU A N 1
ATOM 863 C CA . GLU A 1 106 ? 0.640 10.750 11.696 1.00 95.94 106 GLU A CA 1
ATOM 864 C C . GLU A 1 106 ? -0.291 10.003 12.655 1.00 95.94 106 GLU A C 1
ATOM 866 O O . GLU A 1 106 ? -0.706 10.597 13.639 1.00 95.94 106 GLU A O 1
ATOM 871 N N . LEU A 1 107 ? -0.476 8.691 12.466 1.00 93.56 107 LEU A N 1
ATOM 872 C CA . LEU A 1 107 ? -1.262 7.845 13.374 1.00 93.56 107 LEU A CA 1
ATOM 873 C C . LEU A 1 107 ? -0.694 7.755 14.803 1.00 93.56 107 LEU A C 1
ATOM 875 O O . LEU A 1 107 ? -1.454 7.565 15.742 1.00 93.56 107 LEU A O 1
ATOM 879 N N . ASP A 1 108 ? 0.630 7.833 14.977 1.00 92.44 108 ASP A N 1
ATOM 880 C CA . ASP A 1 108 ? 1.280 7.789 16.302 1.00 92.44 108 ASP A CA 1
ATOM 881 C C . ASP A 1 108 ? 1.246 9.146 17.030 1.00 92.44 108 ASP A C 1
ATOM 883 O O . ASP A 1 108 ? 1.415 9.206 18.244 1.00 92.44 108 ASP A O 1
ATOM 887 N N . ASN A 1 109 ? 1.049 10.244 16.290 1.00 82.62 109 ASN A N 1
ATOM 888 C CA . ASN A 1 109 ? 0.970 11.602 16.837 1.00 82.62 109 ASN A CA 1
ATOM 889 C C . ASN A 1 109 ? -0.478 12.077 17.088 1.00 82.62 109 ASN A C 1
ATOM 891 O O . ASN A 1 109 ? -0.666 13.246 17.439 1.00 82.62 109 ASN A O 1
ATOM 895 N N . GLU A 1 110 ? -1.471 11.204 16.897 1.00 59.25 110 GLU A N 1
ATOM 896 C CA . GLU A 1 110 ? -2.879 11.392 17.292 1.00 59.25 110 GLU A CA 1
ATOM 897 C C . GLU A 1 110 ? -3.122 10.960 18.748 1.00 59.25 110 GLU A C 1
ATOM 899 O O . GLU A 1 110 ? -3.840 11.703 19.461 1.00 59.25 110 GLU A O 1
#

Radius of gyration: 15.66 Å; chains: 1; bounding box: 37×32×34 Å

Foldseek 3Di:
DVFVVQCCVVVVDDDDPVPDQPLVVVVVVVVVPDDDPLLVLLLCCLPVVCLLPVVVVVCVVRPTNSCVSDDDCSPVVVVVSVVVHDPVSVVSNVVSVVSVVVRVVSVVVD

Sequence (110 aa):
HADMIELEHEYGIRRDESLLCKVVSDYTDYVMQMQDKEEFLSHIYVRHFGDMYGGQIIRKRNPGSGHMYDFDDVSGLKTKVRAMLSDDMASEANRCFEFAIQLFKELDNE